Protein AF-A0A4R6G5H0-F1 (afdb_monomer_lite)

Radius of gyration: 37.45 Å; chains: 1; bounding box: 89×30×80 Å

Organism: NCBI:txid303380

Secondary structure (DSSP, 8-state):
--HHHHHHHHHHHHHHHHHHHHH--HHHHTTT--HHHHHHHHHHHHHHHHHHHHHHHHHHHHHHHHHHHHHHHHHHTT--HHHHHHHHHHHTT-TT-----S-GGGS-HHHHHHHHHHHHHHHHHH-

pLDDT: mean 80.75, std 10.88, range [53.75, 95.81]

Foldseek 3Di:
DDPVVVVVVVVVVVVVVVVVVVPDDPCVVVVNDDPVVVVVVVVVVVVVVVVVVVVVVVVVVVVVVVVVVVVVVVVLPPDDLVVLLVVVVVVCVDPVDDDPDDDPVPDDSVVSSVVSVVVVVVVVVVD

Sequence (127 aa):
MSQSEKKDEWSALLESQQQELLNMSAAELLDGEDIDALRKEKLSLLSAARAEIGRRRLAAAKTGLALKTAAHETKTDVIDIQTARAFVQSAMNDPRYTLAARKLDEMSDEDVVRIYQQLQKLRSDSE

Structure (mmCIF, N/CA/C/O backbone):
data_AF-A0A4R6G5H0-F1
#
_entry.id   AF-A0A4R6G5H0-F1
#
loop_
_atom_site.group_PDB
_atom_site.id
_atom_site.type_symbol
_atom_site.label_atom_id
_atom_site.label_alt_id
_atom_site.label_comp_id
_atom_site.label_asym_id
_atom_site.label_entity_id
_atom_site.label_seq_id
_atom_site.pdbx_PDB_ins_code
_atom_site.Cartn_x
_atom_site.Cartn_y
_atom_site.Cartn_z
_atom_site.occupancy
_atom_site.B_iso_or_equiv
_atom_site.auth_seq_id
_atom_site.auth_comp_id
_atom_site.auth_asym_id
_atom_site.auth_atom_id
_atom_site.pdbx_PDB_model_num
ATOM 1 N N . MET A 1 1 ? 54.706 10.996 -44.215 1.00 55.09 1 MET A N 1
ATOM 2 C CA . MET A 1 1 ? 53.695 10.987 -43.147 1.00 55.09 1 MET A CA 1
ATOM 3 C C . MET A 1 1 ? 54.357 11.428 -41.850 1.00 55.09 1 MET A C 1
ATOM 5 O O . MET A 1 1 ? 55.159 10.678 -41.293 1.00 55.09 1 MET A O 1
ATOM 9 N N . SER A 1 2 ? 54.099 12.662 -41.428 1.00 69.12 2 SER A N 1
ATOM 10 C CA . SER A 1 2 ? 54.537 13.221 -40.142 1.00 69.12 2 SER A CA 1
ATOM 11 C C . SER A 1 2 ? 53.800 12.538 -38.978 1.00 69.12 2 SER A C 1
ATOM 13 O O . SER A 1 2 ? 52.703 12.012 -39.153 1.00 69.12 2 SER A O 1
ATOM 15 N N . GLN A 1 3 ? 54.375 12.536 -37.769 1.00 74.31 3 GLN A N 1
ATOM 16 C CA . GLN A 1 3 ? 53.695 12.011 -36.572 1.00 74.31 3 GLN A CA 1
ATOM 17 C C . GLN A 1 3 ? 52.388 12.756 -36.251 1.00 74.31 3 GLN A C 1
ATOM 19 O O . GLN A 1 3 ? 51.487 12.155 -35.671 1.00 74.31 3 GLN A O 1
ATOM 24 N N . SER A 1 4 ? 52.277 14.030 -36.645 1.00 73.31 4 SER A N 1
ATOM 25 C CA . SER A 1 4 ? 51.053 14.821 -36.467 1.00 73.31 4 SER A CA 1
ATOM 26 C C . SER A 1 4 ? 49.906 14.292 -37.330 1.00 73.31 4 SER A C 1
ATOM 28 O O . SER A 1 4 ? 48.833 14.032 -36.806 1.00 73.31 4 SER A O 1
ATOM 30 N N . GLU A 1 5 ? 50.165 14.020 -38.613 1.00 76.44 5 GLU A N 1
ATOM 31 C CA . GLU A 1 5 ? 49.153 13.522 -39.562 1.00 76.44 5 GLU A CA 1
ATOM 32 C C . GLU A 1 5 ? 48.556 12.187 -39.099 1.00 76.44 5 GLU A C 1
ATOM 34 O O . GLU A 1 5 ? 47.344 12.005 -39.115 1.00 76.44 5 GLU A O 1
ATOM 39 N N . LYS A 1 6 ? 49.392 11.279 -38.575 1.00 76.38 6 LYS A N 1
ATOM 40 C CA . LYS A 1 6 ? 48.906 10.013 -38.005 1.00 76.38 6 LYS A CA 1
ATOM 41 C C . LYS A 1 6 ? 47.978 10.229 -36.809 1.00 76.38 6 LYS A C 1
ATOM 43 O O . LYS A 1 6 ? 47.018 9.486 -36.643 1.00 76.38 6 LYS A O 1
ATOM 48 N N . LYS A 1 7 ? 48.268 11.202 -35.940 1.00 79.12 7 LYS A N 1
ATOM 49 C CA . LYS A 1 7 ?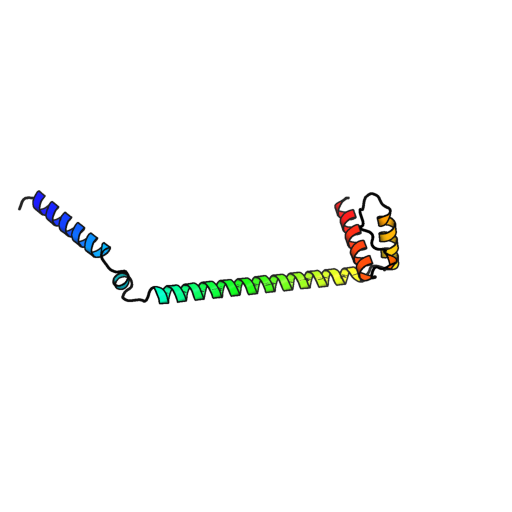 47.442 11.493 -34.757 1.00 79.12 7 LYS A CA 1
ATOM 50 C C . LYS A 1 7 ? 46.069 12.046 -35.156 1.00 79.12 7 LYS A C 1
ATOM 52 O O . LYS A 1 7 ? 45.070 11.708 -34.518 1.00 79.12 7 LYS A O 1
ATOM 57 N N . ASP A 1 8 ? 46.026 12.837 -36.220 1.00 86.06 8 ASP A N 1
ATOM 58 C CA . ASP A 1 8 ? 44.792 13.408 -36.758 1.00 86.06 8 ASP A CA 1
ATOM 59 C C . ASP A 1 8 ? 43.918 12.326 -37.422 1.00 86.06 8 ASP A C 1
ATOM 61 O O . ASP A 1 8 ? 42.716 12.271 -37.167 1.00 86.06 8 ASP A O 1
ATOM 65 N N . GLU A 1 9 ? 44.518 11.383 -38.158 1.00 87.75 9 GLU A N 1
ATOM 66 C CA . GLU A 1 9 ? 43.823 10.209 -38.719 1.00 87.75 9 GLU A CA 1
ATOM 67 C C . GLU A 1 9 ? 43.207 9.309 -37.634 1.00 87.75 9 GLU A C 1
ATOM 69 O O . GLU A 1 9 ? 42.055 8.888 -37.748 1.00 87.75 9 GLU A O 1
ATOM 74 N N . TRP A 1 10 ? 43.944 9.039 -36.549 1.00 90.94 10 TRP A N 1
ATOM 75 C CA . TRP A 1 10 ? 43.428 8.257 -35.417 1.00 90.94 10 TRP A CA 1
ATOM 76 C C . TRP A 1 10 ? 42.263 8.950 -34.710 1.00 90.94 10 TRP A C 1
ATOM 78 O O . TRP A 1 10 ? 41.306 8.291 -34.306 1.00 90.94 10 TRP A O 1
ATOM 88 N N . SER A 1 11 ? 42.335 10.273 -34.574 1.00 90.44 11 SER A N 1
ATOM 89 C CA . SER A 1 11 ? 41.263 11.063 -33.965 1.00 90.44 11 SER A CA 1
ATOM 90 C C . SER A 1 11 ? 40.008 11.038 -34.840 1.00 90.44 11 SER A C 1
ATOM 92 O O . SER A 1 11 ? 38.919 10.793 -34.333 1.00 90.44 11 SER A O 1
ATOM 94 N N . ALA A 1 12 ? 40.166 11.179 -36.160 1.00 91.69 12 ALA A N 1
ATOM 95 C CA . ALA A 1 12 ? 39.064 11.098 -37.116 1.00 91.69 12 ALA A CA 1
ATOM 96 C C . ALA A 1 12 ? 38.397 9.710 -37.142 1.00 91.69 12 ALA A C 1
ATOM 98 O O . ALA A 1 12 ? 37.174 9.614 -37.232 1.00 91.69 12 ALA A O 1
ATOM 99 N N . LEU A 1 13 ? 39.181 8.632 -37.019 1.00 93.75 13 LEU A N 1
ATOM 100 C CA . LEU A 1 13 ? 38.645 7.274 -36.916 1.00 93.75 13 LEU A CA 1
ATOM 101 C C . LEU A 1 13 ? 37.795 7.096 -35.649 1.00 93.75 13 LEU A C 1
ATOM 103 O O . LEU A 1 13 ? 36.705 6.533 -35.720 1.00 93.75 13 LEU A O 1
ATOM 107 N N . LEU A 1 14 ? 38.279 7.577 -34.500 1.00 94.12 14 LEU A N 1
ATOM 108 C CA . LEU A 1 14 ? 37.548 7.486 -33.232 1.00 94.12 14 LEU A CA 1
ATOM 109 C C . LEU A 1 14 ? 36.261 8.312 -33.253 1.00 94.12 14 LEU A C 1
ATOM 111 O O . LEU A 1 14 ? 35.225 7.817 -32.817 1.00 94.12 14 LEU A O 1
ATOM 115 N N . GLU A 1 15 ? 36.313 9.525 -33.803 1.00 94.50 15 GLU A N 1
ATOM 116 C CA . GLU A 1 15 ? 35.140 10.385 -33.987 1.00 94.50 15 GLU A CA 1
ATOM 117 C C . GLU A 1 15 ? 34.098 9.689 -34.878 1.00 94.50 15 GLU A C 1
ATOM 119 O O . GLU A 1 15 ? 32.929 9.603 -34.513 1.00 94.50 15 GLU A O 1
ATOM 124 N N . SER A 1 16 ? 34.530 9.089 -35.996 1.00 94.38 16 SER A N 1
ATOM 125 C CA . SER A 1 16 ? 33.650 8.344 -36.903 1.00 94.38 16 SER A CA 1
ATOM 126 C C . SER A 1 16 ? 32.990 7.144 -36.223 1.00 94.38 16 SER A C 1
ATOM 128 O O . SER A 1 16 ? 31.796 6.926 -36.410 1.00 94.38 16 SER A O 1
ATOM 130 N N . GLN A 1 17 ? 33.746 6.367 -35.444 1.00 92.31 17 GLN A N 1
ATOM 131 C CA . GLN A 1 17 ? 33.214 5.217 -34.705 1.00 92.31 17 GLN A CA 1
ATOM 132 C C . GLN A 1 17 ? 32.244 5.657 -33.601 1.00 92.31 17 GLN A C 1
ATOM 134 O O . GLN A 1 17 ? 31.204 5.038 -33.389 1.00 92.31 17 GLN A O 1
ATOM 139 N N . GLN A 1 18 ? 32.539 6.765 -32.923 1.00 93.25 18 GLN A N 1
ATOM 140 C CA . GLN A 1 18 ? 31.631 7.352 -31.945 1.00 93.25 18 GLN A CA 1
ATOM 141 C C . GLN A 1 18 ? 30.329 7.823 -32.601 1.00 93.25 18 GLN A C 1
ATOM 143 O O . GLN A 1 18 ? 29.249 7.582 -32.064 1.00 93.25 18 GLN A O 1
ATOM 148 N N . GLN A 1 19 ? 30.413 8.478 -33.759 1.00 93.38 19 GLN A N 1
ATOM 149 C CA . GLN A 1 19 ? 29.241 8.939 -34.496 1.00 93.38 19 GLN A CA 1
ATOM 150 C C . GLN A 1 19 ? 28.388 7.785 -35.007 1.00 93.38 19 GLN A C 1
ATOM 152 O O . GLN A 1 19 ? 27.167 7.876 -34.954 1.00 93.38 19 GLN A O 1
ATOM 157 N N . GLU A 1 20 ? 29.006 6.694 -35.451 1.00 88.94 20 GLU A N 1
ATOM 158 C CA . GLU A 1 20 ? 28.298 5.474 -35.838 1.00 88.94 20 GLU A CA 1
ATOM 159 C C . GLU A 1 20 ? 27.476 4.920 -34.666 1.00 88.94 20 GLU A C 1
ATOM 161 O O . GLU A 1 20 ? 26.267 4.746 -34.798 1.00 88.94 20 GLU A O 1
ATOM 166 N N . LEU A 1 21 ? 28.090 4.771 -33.487 1.00 87.38 21 LEU A N 1
ATOM 167 C CA . LEU A 1 21 ? 27.410 4.294 -32.277 1.00 87.38 21 LEU A CA 1
ATOM 168 C C . LEU A 1 21 ? 26.286 5.227 -31.807 1.00 87.38 21 LEU A C 1
ATOM 170 O O . LEU A 1 21 ? 25.245 4.760 -31.353 1.00 87.38 21 LEU A O 1
ATOM 174 N N . LEU A 1 22 ? 26.479 6.546 -31.905 1.00 89.31 22 LEU A N 1
ATOM 175 C CA . LEU A 1 22 ? 25.454 7.530 -31.539 1.00 89.31 22 LEU A CA 1
ATOM 176 C C . LEU A 1 22 ? 24.281 7.563 -32.526 1.00 89.31 22 LEU A C 1
ATOM 178 O O . LEU A 1 22 ? 23.175 7.938 -32.139 1.00 89.31 22 LEU A O 1
ATOM 182 N N . ASN A 1 23 ? 24.523 7.186 -33.782 1.00 91.06 23 ASN A N 1
ATOM 183 C CA . ASN A 1 23 ? 23.515 7.162 -34.837 1.00 91.06 23 ASN A CA 1
ATOM 184 C C . ASN A 1 23 ? 22.793 5.813 -34.955 1.00 91.06 23 ASN A C 1
ATOM 186 O O . ASN A 1 23 ? 21.817 5.733 -35.703 1.00 91.06 23 ASN A O 1
ATOM 190 N N . MET A 1 24 ? 23.233 4.777 -34.229 1.00 87.50 24 MET A N 1
ATOM 191 C CA . MET A 1 24 ? 22.528 3.497 -34.178 1.00 87.50 24 MET A CA 1
ATOM 192 C C . MET A 1 24 ? 21.088 3.698 -33.710 1.00 87.50 24 MET A C 1
ATOM 194 O O . MET A 1 24 ? 20.806 4.361 -32.706 1.00 87.50 24 MET A O 1
ATOM 198 N N . SER A 1 25 ? 20.155 3.095 -34.439 1.00 81.38 25 SER A N 1
ATOM 199 C CA . SER A 1 25 ? 18.750 3.128 -34.064 1.00 81.38 25 SER A CA 1
ATOM 200 C C . SER A 1 25 ? 18.505 2.265 -32.825 1.00 81.38 25 SER A C 1
ATOM 202 O O . SER A 1 25 ? 19.175 1.260 -32.589 1.00 81.38 25 SER A O 1
ATOM 204 N N . ALA A 1 26 ? 17.482 2.608 -32.039 1.00 72.12 26 ALA A N 1
ATOM 205 C CA . ALA A 1 26 ? 17.088 1.783 -30.898 1.00 72.12 26 ALA A CA 1
ATOM 206 C C . ALA A 1 26 ? 16.742 0.338 -31.313 1.00 72.12 26 ALA A C 1
ATOM 208 O O . ALA A 1 26 ? 16.933 -0.575 -30.523 1.00 72.12 26 ALA A O 1
ATOM 209 N N . ALA A 1 27 ? 16.282 0.123 -32.550 1.00 70.62 27 ALA A N 1
ATOM 210 C CA . ALA A 1 27 ? 16.022 -1.206 -33.092 1.00 70.62 27 ALA A CA 1
ATOM 211 C C . ALA A 1 27 ? 17.311 -2.024 -33.289 1.00 70.62 27 ALA A C 1
ATOM 213 O O . ALA A 1 27 ? 17.331 -3.197 -32.941 1.00 70.62 27 ALA A O 1
ATOM 214 N N . GLU A 1 28 ? 18.391 -1.419 -33.790 1.00 74.88 28 GLU A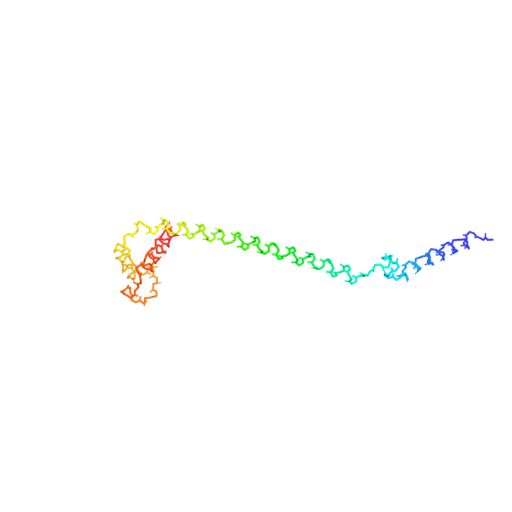 N 1
ATOM 215 C CA . GLU A 1 28 ? 19.701 -2.082 -33.917 1.00 74.88 28 GLU A CA 1
ATOM 216 C C . GLU A 1 28 ? 20.357 -2.326 -32.554 1.00 74.88 28 GLU A C 1
ATOM 218 O O . GLU A 1 28 ? 21.062 -3.310 -32.374 1.00 74.88 28 GLU A O 1
ATOM 223 N N . LEU A 1 29 ? 20.100 -1.453 -31.578 1.00 76.62 29 LEU A N 1
ATOM 224 C CA . LEU A 1 29 ? 20.631 -1.571 -30.218 1.00 76.62 29 LEU A CA 1
ATOM 225 C C . LEU A 1 29 ? 19.951 -2.681 -29.394 1.00 76.62 29 LEU A C 1
ATOM 227 O O . LEU A 1 29 ? 20.501 -3.140 -28.397 1.00 76.62 29 LEU A O 1
ATOM 231 N N . LEU A 1 30 ? 18.743 -3.078 -29.798 1.00 77.88 30 LEU A N 1
ATOM 232 C CA . LEU A 1 30 ? 17.904 -4.096 -29.160 1.00 77.88 30 LEU A CA 1
ATOM 233 C C . LEU A 1 30 ? 17.747 -5.350 -30.038 1.00 77.88 30 LEU A C 1
ATOM 235 O O . LEU A 1 30 ? 16.796 -6.102 -29.846 1.00 77.88 30 LEU A O 1
ATOM 239 N N . ASP A 1 31 ? 18.630 -5.560 -31.022 1.00 79.62 31 ASP A N 1
ATOM 240 C CA . ASP A 1 31 ? 18.599 -6.707 -31.947 1.00 79.62 31 ASP A CA 1
ATOM 241 C C . ASP A 1 31 ? 17.220 -6.941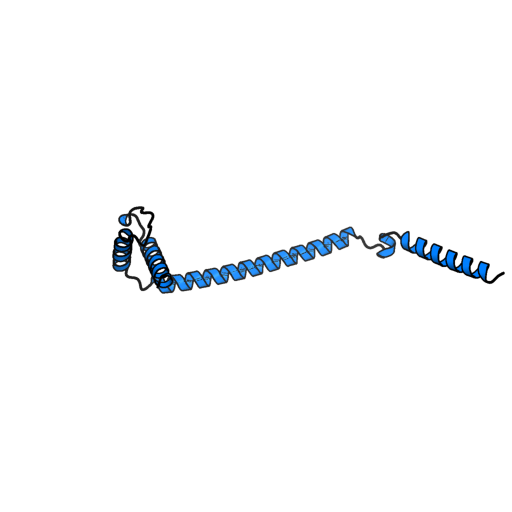 -32.612 1.00 79.62 31 ASP A C 1
ATOM 243 O O . ASP A 1 31 ? 16.818 -8.067 -32.911 1.00 79.62 31 ASP A O 1
ATOM 247 N N . GLY A 1 32 ? 16.464 -5.866 -32.853 1.00 73.44 32 GLY A N 1
ATOM 248 C CA . GLY A 1 32 ? 15.128 -5.912 -33.447 1.00 73.44 32 GLY A CA 1
ATOM 249 C C . GLY A 1 32 ? 13.984 -6.238 -32.478 1.00 73.44 32 GLY A C 1
ATOM 250 O O . GLY A 1 32 ? 12.866 -6.473 -32.941 1.00 73.44 32 GLY A O 1
ATOM 251 N N . GLU A 1 33 ? 14.210 -6.243 -31.160 1.00 77.25 33 GLU A N 1
ATOM 252 C CA . GLU A 1 33 ? 13.134 -6.417 -30.180 1.00 77.25 33 GLU A CA 1
ATOM 253 C C . GLU A 1 33 ? 12.147 -5.235 -30.168 1.00 77.25 33 GLU A C 1
ATOM 255 O O . GLU A 1 33 ? 12.514 -4.056 -30.193 1.00 77.25 33 GLU A O 1
ATOM 260 N N . ASP A 1 34 ? 10.853 -5.558 -30.075 1.00 81.00 34 ASP A N 1
ATOM 261 C CA . ASP A 1 34 ? 9.783 -4.572 -29.943 1.00 81.00 34 ASP A CA 1
ATOM 262 C C . ASP A 1 34 ? 9.773 -3.975 -28.524 1.00 81.00 34 ASP A C 1
ATOM 264 O O . ASP A 1 34 ? 9.310 -4.580 -27.549 1.00 81.00 34 ASP A O 1
ATOM 268 N N . ILE A 1 35 ? 10.261 -2.738 -28.422 1.00 80.19 35 ILE A N 1
ATOM 269 C CA . ILE A 1 35 ? 10.321 -1.949 -27.186 1.00 80.19 35 ILE A CA 1
ATOM 270 C C . ILE A 1 35 ? 8.940 -1.818 -26.535 1.00 80.19 35 ILE A C 1
ATOM 272 O O . ILE A 1 35 ? 8.823 -1.830 -25.304 1.00 80.19 35 ILE A O 1
ATOM 276 N N . ASP A 1 36 ? 7.884 -1.682 -27.333 1.00 83.12 36 ASP A N 1
ATOM 277 C CA . ASP A 1 36 ? 6.538 -1.499 -26.809 1.00 83.12 36 ASP A CA 1
ATOM 278 C C . ASP A 1 36 ? 5.963 -2.815 -26.288 1.00 83.12 36 ASP A C 1
ATOM 280 O O . ASP A 1 36 ? 5.262 -2.807 -25.270 1.00 83.12 36 ASP A O 1
ATOM 284 N N . ALA A 1 37 ? 6.302 -3.948 -26.906 1.00 85.50 37 ALA A N 1
ATOM 285 C CA . ALA A 1 37 ? 5.990 -5.268 -26.364 1.00 85.50 37 ALA A CA 1
ATOM 286 C C . ALA A 1 37 ? 6.699 -5.500 -25.021 1.00 85.50 37 ALA A C 1
ATOM 288 O O . ALA A 1 37 ? 6.041 -5.847 -24.033 1.00 85.50 37 ALA A O 1
ATOM 289 N N . LEU A 1 38 ? 8.002 -5.208 -24.944 1.00 84.56 38 LEU A N 1
ATOM 290 C CA . LEU A 1 38 ? 8.784 -5.362 -23.716 1.00 84.56 38 LEU A CA 1
ATOM 291 C C . LEU A 1 38 ? 8.239 -4.469 -22.591 1.00 84.56 38 LEU A C 1
ATOM 293 O O . LEU A 1 38 ? 8.026 -4.923 -21.464 1.00 84.56 38 LEU A O 1
ATOM 297 N N . ARG A 1 39 ? 7.933 -3.199 -22.883 1.00 86.94 39 ARG A N 1
ATOM 298 C CA . ARG A 1 39 ? 7.322 -2.285 -21.903 1.00 86.94 39 ARG A CA 1
ATOM 299 C C . ARG A 1 39 ? 5.972 -2.791 -21.413 1.00 86.94 39 ARG A C 1
ATOM 301 O O . ARG A 1 39 ? 5.724 -2.761 -20.206 1.00 86.94 39 ARG A O 1
ATOM 308 N N . LYS A 1 40 ? 5.101 -3.254 -22.315 1.00 91.19 40 LYS A N 1
ATOM 309 C CA . LYS A 1 40 ? 3.785 -3.805 -21.951 1.00 91.19 40 LYS A CA 1
ATOM 310 C C . LYS A 1 40 ? 3.926 -5.012 -21.031 1.00 91.19 40 LYS A C 1
ATOM 312 O O . LYS A 1 40 ? 3.219 -5.088 -20.027 1.00 91.19 40 LYS A O 1
ATOM 317 N N . GLU A 1 41 ? 4.860 -5.912 -21.323 1.00 90.75 41 GLU A N 1
ATOM 318 C CA . GLU A 1 41 ? 5.143 -7.078 -20.486 1.00 90.75 41 GLU A CA 1
ATOM 319 C C . GLU A 1 41 ? 5.590 -6.660 -19.077 1.00 90.75 41 GLU A C 1
ATOM 321 O O . GLU A 1 41 ? 5.009 -7.099 -18.079 1.00 90.75 41 GLU A O 1
ATOM 326 N N . LYS A 1 42 ? 6.569 -5.751 -18.972 1.00 91.69 42 LYS A N 1
ATOM 327 C CA . LYS A 1 42 ? 7.068 -5.292 -17.666 1.00 91.69 42 LYS A CA 1
ATOM 328 C C . LYS A 1 42 ? 6.002 -4.543 -16.865 1.00 91.69 42 LYS A C 1
ATOM 330 O O . LYS A 1 42 ? 5.896 -4.744 -15.654 1.00 91.69 42 LYS A O 1
ATOM 335 N N . LEU A 1 43 ? 5.175 -3.724 -17.516 1.00 95.00 43 LEU A N 1
ATOM 336 C CA . LEU A 1 43 ? 4.052 -3.042 -16.865 1.00 95.00 43 LEU A CA 1
ATOM 337 C C . LEU A 1 43 ? 2.983 -4.029 -16.381 1.00 95.00 43 LEU A C 1
ATOM 339 O O . LEU A 1 43 ? 2.476 -3.878 -15.267 1.00 95.00 43 LEU A O 1
ATOM 343 N N . SER A 1 44 ? 2.681 -5.057 -17.177 1.00 94.12 44 SER A N 1
ATOM 344 C CA . SER A 1 44 ? 1.769 -6.135 -16.789 1.00 94.12 44 SER A CA 1
ATOM 345 C C . SER A 1 44 ? 2.273 -6.850 -15.533 1.00 94.12 44 SER A C 1
ATOM 347 O O . SER A 1 44 ? 1.551 -6.926 -14.534 1.00 94.12 44 SER A O 1
ATOM 349 N N . LEU A 1 45 ? 3.547 -7.251 -15.516 1.00 95.81 45 LEU A N 1
ATOM 350 C CA . LEU A 1 45 ? 4.178 -7.894 -14.362 1.00 95.81 45 LEU A CA 1
ATOM 351 C C . LEU A 1 45 ? 4.113 -7.019 -13.099 1.00 95.81 45 LEU A C 1
ATOM 353 O O . LEU A 1 45 ? 3.728 -7.491 -12.025 1.00 95.81 45 LEU A O 1
ATOM 357 N N . LEU A 1 46 ? 4.431 -5.728 -13.227 1.00 95.69 46 LEU A N 1
ATOM 358 C CA . LEU A 1 46 ? 4.358 -4.771 -12.122 1.00 95.69 46 LEU A CA 1
ATOM 359 C C . LEU A 1 46 ? 2.926 -4.641 -11.578 1.00 95.69 46 LEU A C 1
ATOM 361 O O . LEU A 1 46 ? 2.716 -4.587 -10.362 1.00 95.69 46 LEU A O 1
ATOM 365 N N . SER A 1 47 ? 1.932 -4.587 -12.467 1.00 95.00 47 SER A N 1
ATOM 366 C CA . SER A 1 47 ? 0.522 -4.475 -12.083 1.00 95.00 47 SER A CA 1
ATOM 367 C C . SER A 1 47 ? 0.034 -5.715 -11.326 1.00 95.00 47 SER A C 1
ATOM 369 O O . SER A 1 47 ? -0.600 -5.582 -10.276 1.00 95.00 47 SER A O 1
ATOM 371 N N . ALA A 1 48 ? 0.419 -6.912 -11.782 1.00 94.38 48 ALA A N 1
ATOM 372 C CA . ALA A 1 48 ? 0.086 -8.175 -11.135 1.00 94.38 48 ALA A CA 1
ATOM 373 C C . ALA A 1 48 ? 0.713 -8.273 -9.736 1.00 94.38 48 ALA A C 1
ATOM 375 O O . ALA A 1 48 ? 0.033 -8.626 -8.769 1.00 94.38 48 ALA A O 1
ATOM 376 N N . ALA A 1 49 ? 1.981 -7.876 -9.598 1.00 94.50 49 ALA A N 1
ATOM 377 C CA . ALA A 1 49 ? 2.664 -7.843 -8.307 1.00 94.50 49 ALA A CA 1
ATOM 378 C C . ALA A 1 49 ? 1.979 -6.884 -7.316 1.00 94.50 49 ALA A C 1
ATOM 380 O O . ALA A 1 49 ? 1.758 -7.232 -6.153 1.00 94.50 49 ALA A O 1
ATOM 381 N N . ARG A 1 50 ? 1.579 -5.688 -7.773 1.00 94.25 50 ARG A N 1
ATOM 382 C CA . ARG A 1 50 ? 0.842 -4.719 -6.943 1.00 94.25 50 ARG A CA 1
ATOM 383 C C . ARG A 1 50 ? -0.510 -5.261 -6.487 1.00 94.25 50 ARG A C 1
ATOM 385 O O . ARG A 1 50 ? -0.848 -5.118 -5.310 1.00 94.25 50 ARG A O 1
ATOM 392 N N . ALA A 1 51 ? -1.259 -5.902 -7.384 1.00 94.56 51 ALA A N 1
ATOM 393 C CA . ALA A 1 51 ? -2.542 -6.514 -7.052 1.00 94.56 51 ALA A CA 1
ATOM 394 C C . ALA A 1 51 ? -2.385 -7.617 -5.992 1.00 94.56 51 ALA A C 1
ATOM 396 O O . ALA A 1 51 ? -3.158 -7.680 -5.035 1.00 94.56 51 ALA A O 1
ATOM 397 N N . GLU A 1 52 ? -1.347 -8.446 -6.110 1.00 94.62 52 GLU A N 1
ATOM 398 C CA . GLU A 1 52 ? -1.063 -9.512 -5.150 1.00 94.62 52 GLU A CA 1
ATOM 399 C C . GLU A 1 52 ? -0.703 -8.974 -3.760 1.00 94.62 52 GLU A C 1
ATOM 401 O O . GLU A 1 52 ? -1.259 -9.419 -2.754 1.00 94.62 52 GLU A O 1
ATOM 406 N N . ILE A 1 53 ? 0.157 -7.956 -3.687 1.00 94.94 53 ILE A N 1
ATOM 407 C CA . ILE A 1 53 ? 0.481 -7.287 -2.418 1.00 94.94 53 ILE A CA 1
ATOM 408 C C . ILE A 1 53 ? -0.783 -6.684 -1.790 1.00 94.94 53 ILE A C 1
ATOM 410 O O . ILE A 1 53 ? -0.997 -6.820 -0.583 1.00 94.94 53 ILE A O 1
ATOM 414 N N . GLY A 1 54 ? -1.640 -6.050 -2.597 1.00 91.94 54 GLY A N 1
ATOM 415 C CA . GLY A 1 54 ? -2.925 -5.515 -2.148 1.00 91.94 54 GLY A CA 1
ATOM 416 C C . GLY A 1 54 ? -3.827 -6.593 -1.544 1.00 91.94 54 GLY A C 1
ATOM 417 O O . GLY A 1 54 ? -4.329 -6.421 -0.432 1.00 91.94 54 GLY A O 1
ATOM 418 N N . ARG A 1 55 ? -3.966 -7.741 -2.223 1.00 93.81 55 ARG A N 1
ATOM 419 C CA . ARG A 1 55 ? -4.729 -8.895 -1.718 1.00 93.81 55 ARG A CA 1
ATOM 420 C C . ARG A 1 55 ? -4.189 -9.400 -0.383 1.00 93.81 55 ARG A C 1
ATOM 422 O O . ARG A 1 55 ? -4.973 -9.604 0.541 1.00 93.81 55 ARG A O 1
ATOM 429 N N . ARG A 1 56 ? -2.867 -9.533 -0.244 1.00 93.44 56 ARG A N 1
ATOM 430 C CA . ARG A 1 56 ? -2.233 -9.973 1.012 1.00 93.44 56 ARG A CA 1
ATOM 431 C C . ARG A 1 56 ? -2.459 -8.992 2.157 1.00 93.44 56 ARG A C 1
ATOM 433 O O . ARG A 1 56 ? -2.806 -9.415 3.256 1.00 93.44 56 ARG A O 1
ATOM 440 N N . ARG A 1 57 ? -2.321 -7.687 1.904 1.00 93.12 57 ARG A N 1
ATOM 441 C CA . ARG A 1 57 ? -2.609 -6.642 2.904 1.00 93.12 57 ARG A CA 1
ATOM 442 C C . ARG A 1 57 ? -4.062 -6.689 3.361 1.00 93.12 57 ARG A C 1
ATOM 444 O O . ARG A 1 57 ? -4.327 -6.626 4.555 1.00 93.12 57 ARG A O 1
ATOM 451 N N . LEU A 1 58 ? -4.992 -6.839 2.422 1.00 92.06 58 LEU A N 1
ATOM 452 C CA . LEU A 1 58 ? -6.416 -6.934 2.725 1.00 92.06 58 LEU A CA 1
ATOM 453 C C . LEU A 1 58 ? -6.737 -8.208 3.516 1.00 92.06 58 LEU A C 1
ATOM 455 O O . LEU A 1 58 ? -7.492 -8.145 4.483 1.00 92.06 58 LEU A O 1
ATOM 459 N N . ALA A 1 59 ? -6.141 -9.347 3.159 1.00 92.31 59 ALA A N 1
ATOM 460 C CA . ALA A 1 59 ? -6.284 -10.587 3.918 1.00 92.31 59 ALA A CA 1
ATOM 461 C C . ALA A 1 59 ? -5.774 -10.430 5.360 1.00 92.31 59 ALA A C 1
ATOM 463 O O . ALA A 1 59 ? -6.492 -10.773 6.295 1.00 92.31 59 ALA A O 1
ATOM 464 N N . ALA A 1 60 ? -4.595 -9.829 5.549 1.00 89.88 60 ALA A N 1
ATOM 465 C CA . ALA A 1 60 ? -4.046 -9.545 6.875 1.00 89.88 60 ALA A CA 1
ATOM 466 C C . ALA A 1 60 ? -4.912 -8.559 7.684 1.00 89.88 60 ALA A C 1
ATOM 468 O O . ALA A 1 60 ? -5.083 -8.712 8.891 1.00 89.88 60 ALA A O 1
ATOM 469 N N . ALA A 1 61 ? -5.502 -7.555 7.032 1.00 89.50 61 ALA A N 1
ATOM 470 C CA . ALA A 1 61 ? -6.427 -6.637 7.691 1.00 89.50 61 ALA A CA 1
ATOM 471 C C . ALA A 1 61 ? -7.721 -7.345 8.124 1.00 89.50 61 ALA A C 1
ATOM 473 O O . ALA A 1 61 ? -8.205 -7.112 9.230 1.00 89.50 61 ALA A O 1
ATOM 474 N N . LYS A 1 62 ? -8.259 -8.242 7.286 1.00 88.94 62 LYS A N 1
ATOM 475 C CA . LYS A 1 62 ? -9.443 -9.049 7.615 1.00 88.94 62 LYS A CA 1
ATOM 476 C C . LYS A 1 62 ? -9.192 -9.970 8.803 1.00 88.94 62 LYS A C 1
ATOM 478 O O . LYS A 1 62 ? -10.029 -10.024 9.697 1.00 88.94 62 LYS A O 1
ATOM 483 N N . THR A 1 63 ? -8.050 -10.655 8.840 1.00 88.88 63 THR A N 1
ATOM 484 C CA . THR A 1 63 ? -7.700 -11.509 9.985 1.00 88.88 63 THR A CA 1
ATOM 485 C C . THR A 1 63 ? -7.498 -10.677 11.249 1.00 88.88 63 THR A C 1
ATOM 487 O O . THR A 1 63 ? -8.023 -11.032 12.300 1.00 88.88 63 THR A O 1
ATOM 490 N N . GLY A 1 64 ? -6.829 -9.525 11.151 1.00 85.56 64 GLY A N 1
ATOM 491 C CA . GLY A 1 64 ? -6.683 -8.595 12.272 1.00 85.56 64 GLY A CA 1
ATOM 492 C C . GLY A 1 64 ? -8.019 -8.062 12.800 1.00 85.56 64 GLY A C 1
ATOM 493 O O . GLY A 1 64 ? -8.188 -7.931 14.010 1.00 85.56 64 GLY A O 1
ATOM 494 N N . LEU A 1 65 ? -8.984 -7.783 11.917 1.00 85.06 65 LEU A N 1
ATOM 495 C CA . LEU A 1 65 ? -10.329 -7.370 12.315 1.00 85.06 65 LEU A CA 1
ATOM 496 C C . LEU A 1 65 ? -11.088 -8.513 13.000 1.00 85.06 65 LEU A C 1
ATOM 498 O O . LEU A 1 65 ? -11.634 -8.290 14.073 1.00 85.06 65 LEU A O 1
ATOM 502 N N . ALA A 1 66 ? -11.066 -9.722 12.431 1.00 80.19 66 ALA A N 1
ATOM 503 C CA . ALA A 1 66 ? -11.732 -10.893 13.006 1.00 80.19 66 ALA A CA 1
ATOM 504 C C . ALA A 1 66 ? -11.199 -11.246 14.408 1.00 80.19 66 ALA A C 1
ATOM 506 O O . ALA A 1 66 ? -11.961 -11.592 15.306 1.00 80.19 66 ALA A O 1
ATOM 507 N N . LEU A 1 67 ? -9.888 -11.104 14.628 1.00 77.94 67 LEU A N 1
ATOM 508 C CA . LEU A 1 67 ? -9.291 -11.287 15.954 1.00 77.94 67 LEU A CA 1
ATOM 509 C C . LEU A 1 67 ? -9.756 -10.212 16.945 1.00 77.94 67 LEU A C 1
ATOM 511 O O . LEU A 1 67 ? -10.011 -10.515 18.108 1.00 77.94 67 LEU A O 1
ATOM 515 N N . LYS A 1 68 ? -9.893 -8.957 16.497 1.00 72.12 68 LYS A N 1
ATOM 516 C CA . LYS A 1 68 ? -10.408 -7.868 17.338 1.00 72.12 68 LYS A CA 1
ATOM 517 C C . LYS A 1 68 ? -11.880 -8.054 17.692 1.00 72.12 68 LYS A C 1
ATOM 519 O O . LYS A 1 68 ? -12.239 -7.768 18.828 1.00 72.12 68 LYS A O 1
ATOM 524 N N . THR A 1 69 ? -12.716 -8.515 16.761 1.00 73.06 69 THR A N 1
ATOM 525 C CA . THR A 1 69 ? -14.138 -8.770 17.036 1.00 73.06 69 THR A CA 1
ATOM 526 C C . THR A 1 69 ? -14.306 -9.937 18.005 1.00 73.06 69 THR A C 1
ATOM 528 O O . THR A 1 69 ? -14.985 -9.768 19.009 1.00 73.06 69 THR A O 1
ATOM 531 N N . ALA A 1 70 ? -13.583 -11.047 17.823 1.00 68.44 70 ALA A N 1
ATOM 532 C CA . ALA A 1 70 ? -13.613 -12.172 18.768 1.00 68.44 70 ALA A CA 1
ATOM 533 C C . ALA A 1 70 ? -13.111 -11.787 20.180 1.00 68.44 70 ALA A C 1
ATOM 535 O O . ALA A 1 70 ? -13.659 -12.212 21.198 1.00 68.44 70 ALA A O 1
ATOM 536 N N . ALA A 1 71 ? -12.080 -10.938 20.264 1.00 64.00 71 ALA A N 1
ATOM 537 C CA . ALA A 1 71 ? -11.597 -10.393 21.536 1.00 64.00 71 ALA A CA 1
ATOM 538 C C . ALA A 1 71 ? -12.575 -9.391 22.183 1.00 64.00 71 ALA A C 1
ATOM 540 O O . ALA A 1 71 ? -12.508 -9.150 23.389 1.00 64.00 71 ALA A O 1
ATOM 541 N N . HIS A 1 72 ? -13.452 -8.771 21.392 1.00 61.72 72 HIS A N 1
ATOM 542 C CA . HIS A 1 72 ? -14.496 -7.882 21.891 1.00 61.72 72 HIS A CA 1
ATOM 543 C C . HIS A 1 72 ? -15.693 -8.684 22.408 1.00 61.72 72 HIS A C 1
ATOM 545 O O . HIS A 1 72 ? -16.108 -8.456 23.540 1.00 61.72 72 HIS A O 1
ATOM 551 N N . GLU A 1 73 ? -16.151 -9.677 21.640 1.00 59.97 73 GLU A N 1
ATOM 552 C CA . GLU A 1 73 ? -17.252 -10.583 21.999 1.00 59.97 73 GLU A CA 1
ATOM 553 C C . GLU A 1 73 ? -16.994 -11.297 23.337 1.00 59.97 73 GLU A C 1
ATOM 555 O O . GLU A 1 73 ? -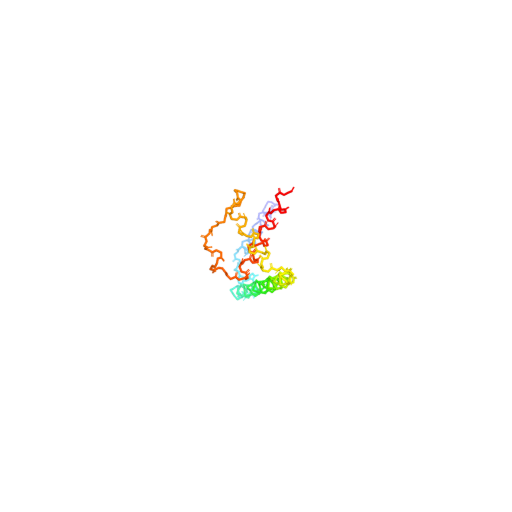17.859 -11.320 24.211 1.00 59.97 73 GLU A O 1
ATOM 560 N N . THR A 1 74 ? -15.764 -11.764 23.568 1.00 57.78 74 THR A N 1
ATOM 561 C CA . THR A 1 74 ? -15.369 -12.420 24.832 1.00 57.78 74 THR A CA 1
ATOM 562 C C . THR A 1 74 ? -15.348 -11.485 26.050 1.00 57.78 74 THR A C 1
ATOM 564 O O . THR A 1 74 ? -15.441 -11.959 27.179 1.00 57.78 74 THR A O 1
ATOM 567 N N . LYS A 1 75 ? -15.248 -10.160 25.864 1.00 57.28 75 LYS A N 1
ATOM 568 C CA . LYS A 1 75 ? -15.324 -9.177 26.965 1.00 57.28 75 LYS A CA 1
ATOM 569 C C . LYS A 1 75 ? -16.750 -8.732 27.286 1.00 57.28 75 LYS A C 1
ATOM 571 O O . LYS A 1 75 ? -16.995 -8.255 28.392 1.00 57.28 75 LYS A O 1
ATOM 576 N N . THR A 1 76 ? -17.671 -8.846 26.337 1.00 56.62 76 THR A N 1
ATOM 577 C CA . THR A 1 76 ? -19.083 -8.477 26.521 1.00 56.62 76 THR A CA 1
ATOM 578 C C . THR A 1 76 ? -19.861 -9.467 27.389 1.00 56.62 76 THR A C 1
ATOM 580 O O . THR A 1 76 ? -20.785 -9.044 28.073 1.00 56.62 76 THR A O 1
ATOM 583 N N . ASP A 1 77 ? -19.445 -10.734 27.455 1.00 56.97 77 ASP A N 1
ATOM 584 C CA . ASP A 1 77 ? -20.203 -11.820 28.105 1.00 56.97 77 ASP A CA 1
ATOM 585 C C . ASP A 1 77 ? -20.281 -11.761 29.649 1.00 56.97 77 ASP A C 1
ATOM 587 O O . ASP A 1 77 ? -20.935 -12.592 30.272 1.00 56.97 77 ASP A O 1
ATOM 591 N N . VAL A 1 78 ? -19.633 -10.787 30.301 1.00 63.88 78 VAL A N 1
ATOM 592 C CA . VAL A 1 78 ? -19.581 -10.691 31.780 1.00 63.88 78 VAL A CA 1
ATOM 593 C C . VAL A 1 78 ? -20.223 -9.403 32.317 1.00 63.88 78 VAL A C 1
ATOM 595 O O . VAL A 1 78 ? -20.233 -9.161 33.522 1.00 63.88 78 VAL A O 1
ATOM 598 N N . ILE A 1 79 ? -20.772 -8.545 31.453 1.00 67.50 79 ILE A N 1
ATOM 599 C CA . ILE A 1 79 ? -21.318 -7.253 31.884 1.00 67.50 79 ILE A CA 1
ATOM 600 C C . ILE A 1 79 ? -22.827 -7.379 32.086 1.00 67.50 79 ILE A C 1
ATOM 602 O O . ILE A 1 79 ? -23.585 -7.494 31.127 1.00 67.50 79 ILE A O 1
ATOM 606 N N . ASP A 1 80 ? -23.263 -7.302 33.343 1.00 80.44 80 ASP A N 1
ATOM 607 C CA . ASP A 1 80 ? -24.679 -7.154 33.668 1.00 80.44 80 ASP A CA 1
ATOM 608 C C . ASP A 1 80 ? -25.220 -5.828 33.104 1.00 80.44 80 ASP A C 1
ATOM 610 O O . ASP A 1 80 ? -24.746 -4.733 33.430 1.00 80.44 80 ASP A O 1
ATOM 614 N N . ILE A 1 81 ? -26.236 -5.941 32.251 1.00 81.25 81 ILE A N 1
ATOM 615 C CA . ILE A 1 81 ? -26.848 -4.825 31.527 1.00 81.25 81 ILE A CA 1
ATOM 616 C C . ILE A 1 81 ? -27.448 -3.801 32.500 1.00 81.25 81 ILE A C 1
ATOM 618 O O . ILE A 1 81 ? -27.394 -2.599 32.229 1.00 81.25 81 ILE A O 1
ATOM 622 N N . GLN A 1 82 ? -27.988 -4.236 33.646 1.00 81.38 82 GLN A N 1
ATOM 623 C CA . GLN A 1 82 ? -28.554 -3.304 34.628 1.00 81.38 82 GLN A CA 1
ATOM 624 C C . GLN A 1 82 ? -27.469 -2.449 35.280 1.00 81.38 82 GLN A C 1
ATOM 626 O O . GLN A 1 82 ? -27.605 -1.225 35.364 1.00 81.38 82 GLN A O 1
ATOM 631 N N . THR A 1 83 ? -26.355 -3.075 35.656 1.00 81.12 83 THR A N 1
ATOM 632 C CA . THR A 1 83 ? -25.170 -2.379 36.164 1.00 81.12 83 THR A CA 1
ATOM 633 C C . THR A 1 83 ? -24.608 -1.392 35.133 1.00 81.12 83 THR A C 1
ATOM 635 O O . THR A 1 83 ? -24.287 -0.251 35.479 1.00 81.12 83 THR A O 1
ATOM 638 N N . ALA A 1 84 ? -24.553 -1.779 33.854 1.00 82.62 84 ALA A N 1
ATOM 639 C CA . ALA A 1 84 ? -24.107 -0.896 32.778 1.00 82.62 84 ALA A CA 1
ATOM 640 C C . ALA A 1 84 ? -25.034 0.322 32.599 1.00 82.62 84 ALA A C 1
ATOM 642 O O . ALA A 1 84 ? -24.539 1.448 32.526 1.00 82.62 84 ALA A O 1
ATOM 643 N N . ARG A 1 85 ? -26.366 0.138 32.599 1.00 84.94 85 ARG A N 1
ATOM 644 C CA . ARG A 1 85 ? -27.326 1.259 32.510 1.00 84.94 85 ARG A CA 1
ATOM 645 C C . ARG A 1 85 ? -27.179 2.229 33.673 1.00 84.94 85 ARG A C 1
ATOM 647 O O . ARG A 1 85 ? -27.086 3.432 33.441 1.00 84.94 85 ARG A O 1
ATOM 654 N N . ALA A 1 86 ? -27.112 1.715 34.901 1.00 83.88 86 ALA A N 1
ATOM 655 C CA . ALA A 1 86 ? -26.968 2.546 36.092 1.00 83.88 86 ALA A CA 1
ATOM 656 C C . ALA A 1 86 ? -25.681 3.389 36.049 1.00 83.88 86 ALA A C 1
ATOM 658 O O . ALA A 1 86 ? -25.697 4.571 36.399 1.00 83.88 86 ALA A O 1
ATOM 659 N N . PHE A 1 87 ? -24.578 2.808 35.565 1.00 83.62 87 PHE A N 1
ATOM 660 C CA . PHE A 1 87 ? -23.313 3.520 35.401 1.00 83.62 87 PHE A CA 1
ATOM 661 C C . PHE A 1 87 ? -23.368 4.584 34.301 1.00 83.62 87 PHE A C 1
ATOM 663 O O . PHE A 1 87 ? -22.913 5.706 34.504 1.00 83.62 87 PHE A O 1
ATOM 670 N N . VAL A 1 88 ? -23.932 4.269 33.132 1.00 84.06 88 VAL A N 1
ATOM 671 C CA . VAL A 1 88 ? -24.053 5.263 32.053 1.00 84.06 88 VAL A CA 1
ATOM 672 C C . VAL A 1 88 ? -24.939 6.427 32.504 1.00 84.06 88 VAL A C 1
ATOM 674 O O . VAL A 1 88 ? -24.607 7.583 32.256 1.00 84.06 88 VAL A O 1
ATOM 677 N N . GLN A 1 89 ? -26.014 6.149 33.242 1.00 83.56 89 GLN A N 1
ATOM 678 C CA . GLN A 1 89 ? -26.915 7.175 33.761 1.00 83.56 89 GLN A CA 1
ATOM 679 C C . GLN A 1 89 ? -26.274 8.064 34.835 1.00 83.56 89 GLN A C 1
ATOM 681 O O . GLN A 1 89 ? -26.577 9.257 34.898 1.00 83.56 89 GLN A O 1
ATOM 686 N N . SER A 1 90 ? -25.363 7.532 35.656 1.00 81.38 90 SER A N 1
ATOM 687 C CA . SER A 1 90 ? -24.582 8.358 36.583 1.00 81.38 90 SER A CA 1
ATOM 688 C C . SER A 1 90 ? -23.532 9.197 35.848 1.00 81.38 90 SER A C 1
ATOM 690 O O . SER A 1 90 ? -23.401 10.385 36.138 1.00 81.38 90 SER A O 1
ATOM 692 N N . ALA A 1 91 ? -22.865 8.630 34.838 1.00 80.88 91 ALA A N 1
ATOM 693 C CA . ALA A 1 91 ? -21.874 9.326 34.018 1.00 80.88 91 ALA A CA 1
ATOM 694 C C . ALA A 1 91 ? -22.474 10.457 33.164 1.00 80.88 91 ALA A C 1
ATOM 696 O O . ALA A 1 91 ? -21.796 11.447 32.911 1.00 80.88 91 ALA A O 1
ATOM 697 N N . MET A 1 92 ? -23.747 10.360 32.763 1.00 75.06 92 MET A N 1
ATOM 698 C CA . MET A 1 92 ? -24.462 11.455 32.085 1.00 75.06 92 MET A CA 1
ATOM 699 C C . MET A 1 92 ? -24.565 12.728 32.933 1.00 75.06 92 MET A C 1
ATOM 701 O O . MET A 1 92 ? -24.665 13.820 32.380 1.00 75.06 92 MET A O 1
ATOM 705 N N . ASN A 1 93 ? -24.563 12.586 34.259 1.00 72.69 93 ASN A N 1
ATOM 706 C CA . ASN A 1 93 ? -24.652 13.703 35.195 1.00 72.69 93 ASN A CA 1
ATOM 707 C C . ASN A 1 93 ? -23.273 14.147 35.716 1.00 72.69 93 ASN A C 1
ATOM 709 O O . ASN A 1 93 ? -23.201 15.056 36.543 1.00 72.69 93 ASN A O 1
ATOM 713 N N . ASP A 1 94 ? -22.185 13.513 35.269 1.00 77.62 94 ASP A N 1
ATOM 714 C CA . ASP A 1 94 ? -20.827 13.845 35.691 1.00 77.62 94 ASP A CA 1
ATOM 715 C C . ASP A 1 94 ? -20.214 14.888 34.734 1.00 77.62 94 ASP A C 1
ATOM 717 O O . ASP A 1 94 ? -20.122 14.636 33.531 1.00 77.62 94 ASP A O 1
ATOM 721 N N . PRO A 1 95 ? -19.744 16.049 35.232 1.00 73.50 95 PRO A N 1
ATOM 722 C CA . PRO A 1 95 ? -19.127 17.086 34.402 1.00 73.50 95 PRO A CA 1
ATOM 723 C C . PRO A 1 95 ? -17.833 16.646 33.699 1.00 73.50 95 PRO A C 1
ATOM 725 O O . PRO A 1 95 ? -17.366 17.346 32.801 1.00 73.50 95 PRO A O 1
ATOM 728 N N . ARG A 1 96 ? -17.232 15.513 34.088 1.00 74.88 96 ARG A N 1
ATOM 729 C CA . ARG A 1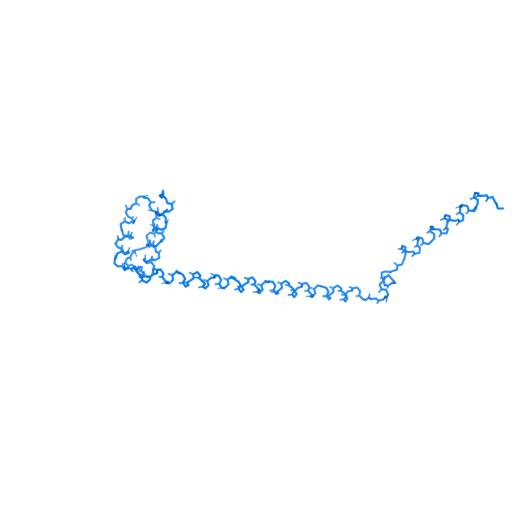 96 ? -16.031 14.964 33.436 1.00 74.88 96 ARG A CA 1
ATOM 730 C C . ARG A 1 96 ? -16.315 14.344 32.072 1.00 74.88 96 ARG A C 1
ATOM 732 O O . ARG A 1 96 ? -15.391 14.212 31.272 1.00 74.88 96 ARG A O 1
ATOM 739 N N . TYR A 1 97 ? -17.560 13.961 31.799 1.00 73.75 97 TYR A N 1
ATOM 740 C CA . TYR A 1 97 ? -17.938 13.293 30.560 1.00 73.75 97 TYR A CA 1
ATOM 741 C C . TYR A 1 97 ? -18.979 14.126 29.814 1.00 73.75 97 TYR A C 1
ATOM 743 O O . TYR A 1 97 ? -19.967 14.580 30.377 1.00 73.75 97 TYR A O 1
ATOM 751 N N . THR A 1 98 ? -18.781 14.327 28.511 1.00 73.44 98 THR A N 1
ATOM 752 C CA . THR A 1 98 ? -19.792 14.950 27.645 1.00 73.44 98 THR A CA 1
ATOM 753 C C . THR A 1 98 ? -20.442 13.867 26.795 1.00 73.44 98 THR A C 1
ATOM 755 O O . THR A 1 98 ? -19.893 13.447 25.778 1.00 73.44 98 THR A O 1
ATOM 758 N N . LEU A 1 99 ? -21.610 13.390 27.223 1.00 70.81 99 LEU A N 1
ATOM 759 C CA . LEU A 1 99 ? -22.419 12.431 26.471 1.00 70.81 99 LEU A CA 1
ATOM 760 C C . LEU A 1 99 ? -23.468 13.183 25.643 1.00 70.81 99 LEU A C 1
ATOM 762 O O . LEU A 1 99 ? -24.311 13.896 26.184 1.00 70.81 99 LEU A O 1
ATOM 766 N N . ALA A 1 100 ? -23.431 13.016 24.318 1.00 64.38 100 ALA A N 1
ATOM 767 C CA . ALA A 1 100 ? -24.466 13.531 23.424 1.00 64.38 100 ALA A CA 1
ATOM 768 C C . ALA A 1 100 ? -25.750 12.702 23.609 1.00 64.38 100 ALA A C 1
ATOM 770 O O . ALA A 1 100 ? -25.936 11.658 22.987 1.00 64.38 100 ALA A O 1
ATOM 771 N N . ALA A 1 101 ? -26.611 13.139 24.525 1.00 54.22 101 ALA A N 1
ATOM 772 C CA . ALA A 1 101 ? -27.791 12.402 24.947 1.00 54.22 101 ALA A CA 1
ATOM 773 C C . ALA A 1 101 ? -28.873 12.354 23.850 1.00 54.22 101 ALA A C 1
ATOM 775 O O . ALA A 1 101 ? -29.637 13.300 23.661 1.00 54.22 101 ALA A O 1
ATOM 776 N N . ARG A 1 102 ? -29.001 11.212 23.170 1.00 56.06 102 ARG A N 1
ATOM 777 C CA . ARG A 1 102 ? -30.331 10.682 22.830 1.00 56.06 102 ARG A CA 1
ATOM 778 C C . ARG A 1 102 ? -30.704 9.712 23.948 1.00 56.06 102 ARG A C 1
ATOM 780 O O . ARG A 1 102 ? -29.827 9.030 24.465 1.00 56.06 102 ARG A O 1
ATOM 787 N N . LYS A 1 103 ? -31.958 9.763 24.400 1.00 61.47 103 LYS A N 1
ATOM 788 C CA . LYS A 1 103 ? -32.451 9.118 25.628 1.00 61.47 103 LYS A CA 1
ATOM 789 C C . LYS A 1 103 ? -31.904 7.697 25.801 1.00 61.47 103 LYS A C 1
ATOM 791 O O . LYS A 1 103 ? -32.062 6.870 24.911 1.00 61.47 103 LYS A O 1
ATOM 796 N N . LEU A 1 104 ? -31.341 7.418 26.977 1.00 68.31 104 LEU A N 1
ATOM 797 C CA . LEU A 1 104 ? -30.823 6.099 27.356 1.00 68.31 104 LEU A CA 1
ATOM 798 C C . LEU A 1 104 ? -31.908 5.001 27.293 1.00 68.31 104 LEU A C 1
ATOM 800 O O . LEU A 1 104 ? -31.599 3.858 26.978 1.00 68.31 104 LEU A O 1
ATOM 804 N N . ASP A 1 105 ? -33.174 5.365 27.526 1.00 68.44 105 ASP A N 1
ATOM 805 C CA . ASP A 1 105 ? -34.342 4.474 27.389 1.00 68.44 105 ASP A CA 1
ATOM 806 C C . ASP A 1 105 ? -34.619 4.033 25.944 1.00 68.44 105 ASP A C 1
ATOM 808 O O . ASP A 1 105 ? -35.263 3.014 25.723 1.00 68.44 105 ASP A O 1
ATOM 812 N N . GLU A 1 106 ? -34.148 4.793 24.953 1.00 75.25 106 GLU A N 1
ATOM 813 C CA . GLU A 1 106 ? -34.307 4.469 23.529 1.00 75.25 106 GLU A CA 1
ATOM 814 C C . GLU A 1 106 ? -33.090 3.692 22.984 1.00 75.25 106 GLU A C 1
ATOM 816 O O . GLU A 1 106 ? -33.055 3.346 21.803 1.00 75.25 106 GLU A O 1
ATOM 821 N N . MET A 1 107 ? -32.078 3.424 23.822 1.00 76.25 107 MET A N 1
ATOM 822 C CA . MET A 1 107 ? -30.849 2.733 23.431 1.00 76.25 107 MET A CA 1
ATOM 823 C C . MET A 1 107 ? -30.975 1.216 23.553 1.00 76.25 107 MET A C 1
ATOM 825 O O . MET A 1 107 ? -31.496 0.695 24.542 1.00 76.25 107 MET A O 1
ATOM 829 N N . SER A 1 108 ? -30.423 0.511 22.562 1.00 81.69 108 SER A N 1
ATOM 830 C CA . SER A 1 108 ? -30.281 -0.942 22.615 1.00 81.69 108 SER A CA 1
ATOM 831 C C . SER A 1 108 ? -29.325 -1.358 23.737 1.00 81.69 108 SER A C 1
ATOM 833 O O . SER A 1 108 ? -28.397 -0.628 24.096 1.00 81.69 108 SER A O 1
ATOM 835 N N . ASP A 1 109 ? -29.532 -2.550 24.288 1.00 81.81 109 ASP A N 1
ATOM 836 C CA . ASP A 1 109 ? -28.703 -3.119 25.357 1.00 81.81 109 ASP A CA 1
ATOM 837 C C . ASP A 1 109 ? -27.226 -3.206 24.934 1.00 81.81 109 ASP A C 1
ATOM 839 O O . ASP A 1 109 ? -26.324 -2.897 25.712 1.00 81.81 109 ASP A O 1
ATOM 843 N N . GLU A 1 110 ? -26.986 -3.528 23.663 1.00 80.88 110 GLU A N 1
ATOM 844 C CA . GLU A 1 110 ? -25.664 -3.569 23.033 1.00 80.88 110 GLU A CA 1
ATOM 845 C C . GLU A 1 110 ? -24.988 -2.191 23.029 1.00 80.88 110 GLU A C 1
ATOM 847 O O . GLU A 1 110 ? -23.804 -2.061 23.358 1.00 80.88 110 GLU A O 1
ATOM 852 N N . ASP A 1 111 ? -25.741 -1.133 22.717 1.00 80.62 111 ASP A N 1
ATOM 853 C CA . ASP A 1 111 ? -25.224 0.232 22.740 1.00 80.62 111 ASP A CA 1
ATOM 854 C C . ASP A 1 111 ? -24.901 0.712 24.156 1.00 80.62 111 ASP A C 1
ATOM 856 O O . ASP A 1 111 ? -23.894 1.398 24.354 1.00 80.62 111 ASP A O 1
ATOM 860 N N . VAL A 1 112 ? -25.712 0.334 25.148 1.00 84.94 112 VAL A N 1
ATOM 861 C CA . VAL A 1 112 ? -25.445 0.652 26.558 1.00 84.94 112 VAL A CA 1
ATOM 862 C C . VAL A 1 112 ? -24.126 0.022 27.002 1.00 84.94 112 VAL A C 1
ATOM 864 O O . VAL A 1 112 ? -23.278 0.709 27.579 1.00 84.94 112 VAL A O 1
ATOM 867 N N . VAL A 1 113 ? -23.919 -1.263 26.704 1.00 85.25 113 VAL A N 1
ATOM 868 C CA . VAL A 1 113 ? -22.681 -1.969 27.067 1.00 85.25 113 VAL A CA 1
ATOM 869 C C . VAL A 1 113 ? -21.473 -1.361 26.351 1.00 85.25 113 VAL A C 1
ATOM 871 O O . VAL A 1 113 ? -20.420 -1.166 26.965 1.00 85.25 113 VAL A O 1
ATOM 874 N N . ARG A 1 114 ? -21.625 -0.974 25.080 1.00 83.06 114 ARG A N 1
ATOM 875 C CA . ARG A 1 114 ? -20.576 -0.293 24.310 1.00 83.06 114 ARG A CA 1
ATOM 876 C C . ARG A 1 114 ? -20.160 1.037 24.940 1.00 83.06 114 ARG A C 1
ATOM 878 O O . ARG A 1 114 ? -18.963 1.283 25.095 1.00 83.06 114 ARG A O 1
ATOM 885 N N . ILE A 1 115 ? -21.118 1.883 25.325 1.00 84.94 115 ILE A N 1
ATOM 886 C CA . ILE A 1 115 ? -20.828 3.167 25.986 1.00 84.94 115 ILE A CA 1
ATOM 887 C C . ILE A 1 115 ? -20.188 2.941 27.357 1.00 84.94 115 ILE A C 1
ATOM 889 O O . ILE A 1 115 ? -19.195 3.591 27.680 1.00 84.94 115 ILE A O 1
ATOM 893 N N . TYR A 1 116 ? -20.700 1.989 28.139 1.00 86.06 116 TYR A N 1
ATOM 894 C CA . TYR A 1 116 ? -20.118 1.618 29.428 1.00 86.06 116 TYR A CA 1
ATOM 895 C C . TYR A 1 116 ? -18.631 1.242 29.300 1.00 86.06 116 TYR A C 1
ATOM 897 O O . TYR A 1 116 ? -17.792 1.765 30.035 1.00 86.06 116 TYR A O 1
ATOM 905 N N . GLN A 1 117 ? -18.275 0.402 28.323 1.00 85.25 117 GLN A N 1
ATOM 906 C CA . GLN A 1 117 ? -16.882 0.019 28.075 1.00 85.25 117 GLN A CA 1
ATOM 907 C C . GLN A 1 117 ? -16.009 1.199 27.620 1.00 85.25 117 GLN A C 1
ATOM 909 O O . GLN A 1 117 ? -14.849 1.298 28.023 1.00 85.25 117 GLN A O 1
ATOM 914 N N . GLN A 1 118 ? -16.548 2.104 26.797 1.00 83.50 118 GLN A N 1
ATOM 915 C CA . GLN A 1 118 ? -15.837 3.315 26.374 1.00 83.50 118 GLN A CA 1
ATOM 916 C C . GLN A 1 118 ? -15.547 4.247 27.555 1.00 83.50 118 GLN A C 1
ATOM 918 O O . GLN A 1 118 ? -14.425 4.736 27.676 1.00 83.50 118 GLN A O 1
ATOM 923 N N . LEU A 1 119 ? -16.521 4.448 28.446 1.00 84.56 119 LEU A N 1
ATOM 924 C CA . LEU A 1 119 ? -16.355 5.259 29.653 1.00 84.56 119 LEU A CA 1
ATOM 925 C C . LEU A 1 119 ? -15.358 4.631 30.634 1.00 84.56 119 LEU A C 1
ATOM 927 O O . LEU A 1 119 ? -14.514 5.340 31.173 1.00 84.56 119 LEU A O 1
ATOM 931 N N . GLN A 1 120 ? -15.399 3.308 30.822 1.00 84.19 120 GLN A N 1
ATOM 932 C CA . GLN A 1 120 ? -14.403 2.589 31.627 1.00 84.19 120 GLN A CA 1
ATOM 933 C C . GLN A 1 120 ? -12.983 2.780 31.089 1.00 84.19 120 GLN A C 1
ATOM 935 O O . GLN A 1 120 ? -12.060 3.041 31.855 1.00 84.19 120 GLN A O 1
ATOM 940 N N . LYS A 1 121 ? -12.810 2.709 29.765 1.00 81.12 121 LYS A N 1
ATOM 941 C CA . LYS A 1 121 ? -11.507 2.931 29.138 1.00 81.12 121 LYS A CA 1
ATOM 942 C C . LYS A 1 121 ? -11.023 4.376 29.296 1.00 81.12 121 LYS A C 1
ATOM 944 O O . LYS A 1 121 ? -9.865 4.607 29.612 1.00 81.12 121 LYS A O 1
ATOM 949 N N . LEU A 1 122 ? -11.913 5.350 29.106 1.00 81.56 122 LEU A N 1
ATOM 950 C CA . LEU A 1 122 ? -11.590 6.763 29.323 1.00 81.56 122 LEU A CA 1
ATOM 951 C C . LEU A 1 122 ? -11.172 7.029 30.770 1.00 81.56 122 LEU A C 1
ATOM 953 O O . LEU A 1 122 ? -10.225 7.772 30.997 1.00 81.56 122 LEU A O 1
ATOM 957 N N . ARG A 1 123 ? -11.840 6.385 31.732 1.00 80.81 123 ARG A N 1
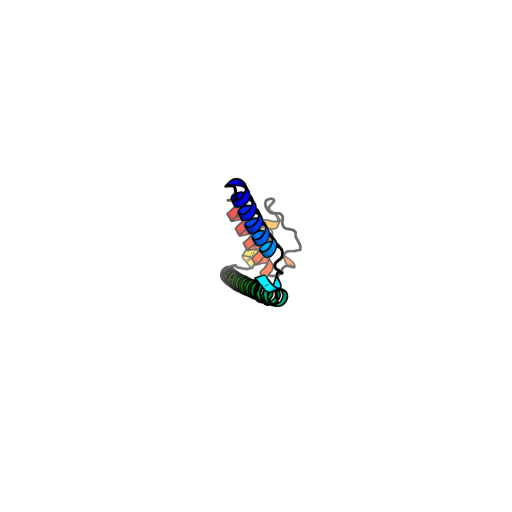ATOM 958 C CA . ARG A 1 123 ? -11.474 6.460 33.144 1.00 80.81 123 ARG A CA 1
ATOM 959 C C . ARG A 1 123 ? -10.082 5.881 33.398 1.00 80.81 123 ARG A C 1
ATOM 961 O O . ARG A 1 123 ? -9.279 6.559 34.028 1.00 80.81 123 ARG A O 1
ATOM 968 N N . SER A 1 124 ? -9.783 4.686 32.880 1.00 77.38 124 SER A N 1
ATOM 969 C CA . SER A 1 124 ? -8.465 4.052 33.050 1.00 77.38 124 SER A CA 1
ATOM 970 C C . SER A 1 124 ? -7.325 4.802 32.364 1.00 77.38 124 SER A C 1
ATOM 972 O O . SER A 1 124 ? -6.194 4.707 32.813 1.00 77.38 124 SER A O 1
ATOM 974 N N . ASP A 1 125 ? -7.611 5.528 31.280 1.00 72.31 125 ASP A N 1
ATOM 975 C CA . ASP A 1 125 ? -6.619 6.342 30.565 1.00 72.31 125 ASP A CA 1
ATOM 976 C C . ASP A 1 125 ? -6.396 7.719 31.241 1.00 72.31 125 ASP A C 1
ATOM 978 O O . ASP A 1 125 ? -5.455 8.431 30.892 1.00 72.31 125 ASP A O 1
ATOM 982 N N . SER A 1 126 ? -7.275 8.115 32.174 1.00 62.44 126 SER A N 1
ATOM 983 C CA . SER A 1 126 ? -7.231 9.396 32.904 1.00 62.44 126 SER A CA 1
ATOM 984 C C . SER A 1 126 ? -6.677 9.306 34.333 1.00 62.44 126 SER A C 1
ATOM 986 O O . SER A 1 126 ? -6.454 10.347 34.955 1.00 62.44 126 SER A O 1
ATOM 988 N N . GLU A 1 127 ? -6.487 8.087 34.846 1.00 53.75 127 GLU A N 1
ATOM 989 C CA . GLU A 1 127 ? -5.784 7.775 36.103 1.00 53.75 127 GLU A CA 1
ATOM 990 C C . GLU A 1 127 ? -4.281 7.580 35.845 1.00 53.75 127 GLU A C 1
ATOM 992 O O . GLU A 1 127 ? -3.486 8.038 36.699 1.00 53.75 127 GLU A O 1
#